Protein AF-A0A7X7AP99-F1 (afdb_monomer_lite)

Foldseek 3Di:
DDQPQLFDFCPDDFDADPNFTKDFQVVLCVSLVWHWDQDPVQFWIWIGHPNDTDIDGHPDGWDADDDPNRTIDGNQSVLVVSQWDWDQDPVVRGIGIHHDDD

Sequence (102 aa):
GALSRELMLVQKPAYIVNGSTYLPIQELEKYLHAKITLMNNNRMLKIQKGEQETRLQLSLNPVYRGSPRSLYLPLRPIAEHLGYKVIFNQQEKLITVRKNGP

Structure (mmCIF, N/CA/C/O backbone):
data_AF-A0A7X7AP99-F1
#
_entry.id   AF-A0A7X7AP99-F1
#
loop_
_atom_site.group_PDB
_atom_site.id
_atom_site.type_symbol
_atom_site.label_atom_id
_atom_site.label_alt_id
_atom_site.label_comp_id
_atom_site.label_asym_id
_atom_site.label_entity_id
_atom_site.label_seq_id
_atom_site.pdbx_PDB_ins_code
_atom_site.Cartn_x
_atom_site.Cartn_y
_atom_site.Cartn_z
_atom_site.occupancy
_atom_site.B_iso_or_equiv
_atom_site.auth_seq_id
_atom_site.auth_comp_id
_atom_site.auth_asym_id
_atom_site.auth_atom_id
_atom_site.pdbx_PDB_model_num
ATOM 1 N N . GLY A 1 1 ? -24.006 14.027 9.122 1.00 31.67 1 GLY A N 1
ATOM 2 C CA . GLY A 1 1 ? -22.743 13.651 9.785 1.00 31.67 1 GLY A CA 1
ATOM 3 C C . GLY A 1 1 ? -21.708 13.402 8.716 1.00 31.67 1 GLY A C 1
ATOM 4 O O . GLY A 1 1 ? -22.019 12.695 7.766 1.00 31.67 1 GLY A O 1
ATOM 5 N N . ALA A 1 2 ? -20.561 14.074 8.791 1.00 35.66 2 ALA A N 1
ATOM 6 C CA . ALA A 1 2 ? -19.574 14.138 7.718 1.00 35.66 2 ALA A CA 1
ATOM 7 C C . ALA A 1 2 ? -19.041 12.742 7.351 1.00 35.66 2 ALA A C 1
ATOM 9 O O . ALA A 1 2 ? -18.238 12.156 8.069 1.00 35.66 2 ALA A O 1
ATOM 10 N N . LEU A 1 3 ? -19.506 12.210 6.218 1.00 36.75 3 LEU A N 1
ATOM 11 C CA . LEU A 1 3 ? -18.866 11.089 5.542 1.00 36.75 3 LEU A CA 1
ATOM 12 C C . LEU A 1 3 ? -17.491 11.584 5.102 1.00 36.75 3 LEU A C 1
ATOM 14 O O . LEU A 1 3 ? -17.411 12.387 4.171 1.00 36.75 3 LEU A O 1
ATOM 18 N N . SER A 1 4 ? -16.432 11.140 5.772 1.00 41.00 4 SER A N 1
ATOM 19 C CA . SER A 1 4 ? -15.046 11.376 5.366 1.00 41.00 4 SER A CA 1
ATOM 20 C C . SER A 1 4 ? -14.812 10.720 4.002 1.00 41.00 4 SER A C 1
ATOM 22 O O . SER A 1 4 ? -14.396 9.569 3.888 1.00 41.00 4 SER A O 1
ATOM 24 N N . ARG A 1 5 ? -15.187 11.438 2.941 1.00 44.50 5 ARG A N 1
ATOM 25 C CA . ARG A 1 5 ? -14.944 11.102 1.541 1.00 44.50 5 ARG A CA 1
ATOM 26 C C . ARG A 1 5 ? -13.476 11.410 1.269 1.00 44.50 5 ARG A C 1
ATOM 28 O O . ARG A 1 5 ? -13.162 12.468 0.736 1.00 44.50 5 ARG A O 1
ATOM 35 N N . GLU A 1 6 ? -12.578 10.516 1.667 1.00 47.69 6 GLU A N 1
ATOM 36 C CA . GLU A 1 6 ? -11.165 10.596 1.280 1.00 47.69 6 GLU A CA 1
ATOM 37 C C . GLU A 1 6 ? -11.034 10.270 -0.219 1.00 47.69 6 GLU A C 1
ATOM 39 O O . GLU A 1 6 ? -10.634 9.185 -0.621 1.00 47.69 6 GLU A O 1
ATOM 44 N N . LEU A 1 7 ? -11.451 11.209 -1.072 1.00 44.91 7 LEU A N 1
ATOM 45 C CA . LEU A 1 7 ? -11.224 11.163 -2.511 1.00 44.91 7 LEU A CA 1
ATOM 46 C C . LEU A 1 7 ? -9.730 11.351 -2.762 1.00 44.91 7 LEU A C 1
ATOM 48 O O . LEU A 1 7 ? -9.167 12.423 -2.552 1.00 44.91 7 LEU A O 1
ATOM 52 N N . MET A 1 8 ? -9.085 10.284 -3.209 1.00 53.56 8 MET A N 1
ATOM 53 C CA . MET A 1 8 ? -7.663 10.286 -3.489 1.00 53.56 8 MET A CA 1
ATOM 54 C C . MET A 1 8 ? -7.415 10.761 -4.926 1.00 53.56 8 MET A C 1
ATOM 56 O O . MET A 1 8 ? -7.366 9.970 -5.858 1.00 53.56 8 MET A O 1
ATOM 60 N N . LEU A 1 9 ? -7.243 12.066 -5.137 1.00 48.09 9 LEU A N 1
ATOM 61 C CA . LEU A 1 9 ? -6.698 12.561 -6.405 1.00 48.09 9 LEU A CA 1
ATOM 62 C C . LEU A 1 9 ? -5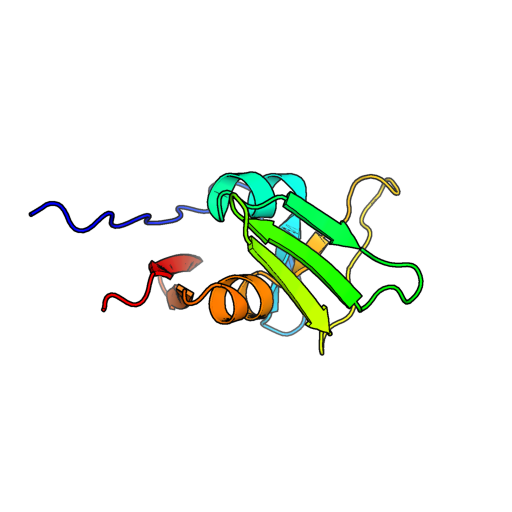.209 12.212 -6.452 1.00 48.09 9 LEU A C 1
ATOM 64 O O . LEU A 1 9 ? -4.377 12.887 -5.842 1.00 48.09 9 LEU A O 1
ATOM 68 N N . VAL A 1 10 ? -4.865 11.130 -7.147 1.00 50.25 10 VAL A N 1
ATOM 69 C CA . VAL A 1 10 ? -3.472 10.729 -7.352 1.00 50.25 10 VAL A CA 1
ATOM 70 C C . VAL A 1 10 ? -2.831 11.696 -8.356 1.00 50.25 10 VAL A C 1
ATOM 72 O O . VAL A 1 10 ? -2.817 11.448 -9.554 1.00 50.25 10 VAL A O 1
ATOM 75 N N . GLN A 1 11 ? -2.341 12.839 -7.865 1.00 39.75 11 GLN A N 1
ATOM 76 C CA . GLN A 1 11 ? -1.691 13.882 -8.678 1.00 39.75 11 GLN A CA 1
ATOM 77 C C . GLN A 1 11 ? -0.230 13.546 -9.046 1.00 39.75 11 GLN A C 1
ATOM 79 O O . GLN A 1 11 ? 0.392 14.245 -9.840 1.00 39.75 11 GLN A O 1
ATOM 84 N N . LYS A 1 12 ? 0.337 12.478 -8.469 1.00 50.47 12 LYS A N 1
ATOM 85 C CA . LYS A 1 12 ? 1.685 11.965 -8.768 1.00 50.47 12 LYS A CA 1
ATOM 86 C C . LYS A 1 12 ? 1.604 10.762 -9.717 1.00 50.47 12 LYS A C 1
ATOM 88 O O . LYS A 1 12 ? 0.575 10.097 -9.723 1.00 50.47 12 LYS A O 1
ATOM 93 N N . PRO A 1 13 ? 2.650 10.440 -10.503 1.00 53.81 13 PRO A N 1
ATOM 94 C CA . PRO A 1 13 ? 2.587 9.355 -11.480 1.00 53.81 13 PRO A CA 1
ATOM 95 C C . PRO A 1 13 ? 2.325 8.008 -10.792 1.00 53.81 13 PRO A C 1
ATOM 97 O O . PRO A 1 13 ? 3.225 7.385 -10.230 1.00 53.81 13 PRO A O 1
ATOM 100 N N . ALA A 1 14 ? 1.072 7.561 -10.833 1.00 62.97 14 ALA A N 1
ATOM 101 C CA . ALA A 1 14 ? 0.702 6.203 -10.485 1.00 62.97 14 ALA A CA 1
ATOM 102 C C . ALA A 1 14 ? 1.265 5.271 -11.557 1.00 62.97 14 ALA A C 1
ATOM 104 O O . ALA A 1 1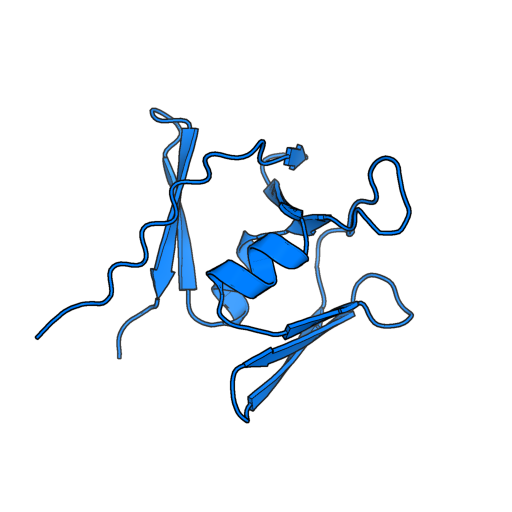4 ? 1.096 5.518 -12.753 1.00 62.97 14 ALA A O 1
ATOM 105 N N . TYR A 1 15 ? 1.939 4.202 -11.146 1.00 69.31 15 TYR A N 1
ATOM 106 C CA . TYR A 1 15 ? 2.490 3.253 -12.101 1.00 69.31 15 TYR A CA 1
ATOM 107 C C . TYR A 1 15 ? 1.466 2.149 -12.359 1.00 69.31 15 TYR A C 1
ATOM 109 O O . TYR A 1 15 ? 1.003 1.502 -11.424 1.00 69.31 15 TYR A O 1
ATOM 117 N N . ILE A 1 16 ? 1.076 1.943 -13.616 1.00 70.00 16 ILE A N 1
ATOM 118 C CA . ILE A 1 16 ? 0.121 0.894 -13.983 1.00 70.00 16 ILE A CA 1
ATOM 119 C C . ILE A 1 16 ? 0.901 -0.284 -14.566 1.00 70.00 16 ILE A C 1
ATOM 121 O O . ILE A 1 16 ? 1.559 -0.145 -15.593 1.00 70.00 16 ILE A O 1
ATOM 125 N N . VAL A 1 17 ? 0.809 -1.447 -13.920 1.00 66.50 17 VAL A N 1
ATOM 126 C CA . VAL A 1 17 ? 1.377 -2.718 -14.402 1.00 66.50 17 VAL A CA 1
ATOM 127 C C . VAL A 1 17 ? 0.242 -3.701 -14.580 1.00 66.50 17 VAL A C 1
ATOM 129 O O . VAL A 1 17 ? -0.452 -3.998 -13.612 1.00 66.50 17 VAL A O 1
ATOM 132 N N . ASN A 1 18 ? 0.047 -4.211 -15.797 1.00 69.69 18 ASN A N 1
ATOM 133 C CA . ASN A 1 18 ? -0.978 -5.218 -16.099 1.00 69.69 18 ASN A CA 1
ATOM 134 C C . ASN A 1 18 ? -2.369 -4.841 -15.542 1.00 69.69 18 ASN A C 1
ATOM 136 O O . ASN A 1 18 ? -3.039 -5.647 -14.903 1.00 69.69 18 ASN A O 1
ATOM 140 N N . GLY A 1 19 ? -2.768 -3.572 -15.697 1.00 72.31 19 GLY A N 1
ATOM 141 C CA . GLY A 1 19 ? -4.050 -3.051 -15.199 1.00 72.31 19 GLY A CA 1
ATOM 142 C C . GLY A 1 19 ? -4.130 -2.819 -13.682 1.00 72.31 19 GLY A C 1
ATOM 143 O O . GLY A 1 19 ? -5.161 -2.364 -13.189 1.00 72.31 19 GLY A O 1
ATOM 144 N N . SER A 1 20 ? -3.058 -3.088 -12.936 1.00 80.75 20 SER A N 1
ATOM 145 C CA . SER A 1 20 ? -2.967 -2.835 -11.498 1.00 80.75 20 SER A CA 1
ATOM 146 C C . SER A 1 20 ? -2.233 -1.532 -11.220 1.00 80.75 20 SER A C 1
ATOM 148 O O . SER A 1 20 ? -1.158 -1.286 -11.766 1.00 80.75 20 SER A O 1
ATOM 150 N N . THR A 1 21 ? -2.799 -0.700 -10.349 1.00 83.88 21 THR A N 1
ATOM 151 C CA . THR A 1 21 ? -2.155 0.537 -9.907 1.00 83.88 21 THR A CA 1
ATOM 152 C C . THR A 1 21 ? -1.182 0.267 -8.770 1.00 83.88 21 THR A C 1
ATOM 154 O O . THR A 1 21 ? -1.553 -0.277 -7.728 1.00 83.88 21 THR A O 1
ATOM 157 N N . TYR A 1 22 ? 0.038 0.742 -8.956 1.00 86.94 22 TYR A N 1
ATOM 158 C CA . TYR A 1 22 ? 1.108 0.756 -7.986 1.00 86.94 22 TYR A CA 1
ATOM 159 C C . TYR A 1 22 ? 1.420 2.179 -7.540 1.00 86.94 22 TYR A C 1
ATOM 161 O O . TYR A 1 22 ? 1.510 3.099 -8.359 1.00 86.94 22 TYR A O 1
ATOM 169 N N . LEU A 1 23 ? 1.635 2.337 -6.237 1.00 86.00 23 LEU A N 1
ATOM 170 C CA . LEU A 1 23 ? 2.043 3.595 -5.622 1.00 86.00 23 LEU A CA 1
ATOM 171 C C . LEU A 1 23 ? 3.293 3.394 -4.763 1.00 86.00 23 LEU A C 1
ATOM 173 O O . LEU A 1 23 ? 3.485 2.292 -4.237 1.00 86.00 23 LEU A O 1
ATOM 177 N N . PRO A 1 24 ? 4.123 4.440 -4.595 1.00 88.19 24 PRO A N 1
ATOM 178 C CA . PRO A 1 24 ? 5.205 4.417 -3.624 1.00 88.19 24 PRO A CA 1
ATOM 179 C C . PRO A 1 24 ? 4.665 4.077 -2.235 1.00 88.19 24 PRO A C 1
ATOM 181 O O . PRO A 1 24 ? 3.607 4.578 -1.842 1.00 88.19 24 PRO A O 1
ATOM 184 N N . ILE A 1 25 ? 5.398 3.257 -1.482 1.00 90.19 25 ILE A N 1
ATOM 185 C CA . ILE A 1 25 ? 4.991 2.844 -0.134 1.00 90.19 25 ILE A CA 1
ATOM 186 C C . ILE A 1 25 ? 4.677 4.046 0.766 1.00 90.19 25 ILE A C 1
ATOM 188 O O . ILE A 1 25 ? 3.657 4.033 1.439 1.00 90.19 25 ILE A O 1
ATOM 192 N N . GLN A 1 26 ? 5.458 5.127 0.681 1.00 88.50 26 GLN A N 1
ATOM 193 C CA . GLN A 1 26 ? 5.258 6.328 1.499 1.00 88.50 26 GLN A CA 1
ATOM 194 C C . GLN A 1 26 ? 3.930 7.032 1.194 1.00 88.50 26 GLN A C 1
ATOM 196 O O . GLN A 1 26 ? 3.287 7.581 2.085 1.00 88.50 26 GLN A O 1
ATOM 201 N N . GLU A 1 27 ? 3.505 7.019 -0.071 1.00 85.75 27 GLU A N 1
ATOM 202 C CA . GLU A 1 27 ? 2.216 7.583 -0.466 1.00 85.75 27 GLU A CA 1
ATOM 203 C C . GLU A 1 27 ? 1.084 6.695 0.062 1.00 85.75 27 GLU A C 1
ATOM 205 O O . GLU A 1 27 ? 0.154 7.197 0.681 1.00 85.75 27 GLU A O 1
ATOM 210 N N . LEU A 1 28 ? 1.183 5.369 -0.089 1.00 88.25 28 LEU A N 1
ATOM 211 C CA . LEU A 1 28 ? 0.194 4.440 0.474 1.00 88.25 28 LEU A CA 1
ATOM 212 C C . LEU A 1 28 ? 0.042 4.601 1.984 1.00 88.25 28 LEU A C 1
ATOM 214 O O . LEU A 1 28 ? -1.083 4.649 2.475 1.00 88.25 28 LEU A O 1
ATOM 218 N N . GLU A 1 29 ? 1.156 4.714 2.704 1.00 91.44 29 GLU A N 1
ATOM 219 C CA . GLU A 1 29 ? 1.148 4.908 4.150 1.00 91.44 29 GLU A CA 1
ATOM 220 C C . GLU A 1 29 ? 0.428 6.202 4.540 1.00 91.44 29 GLU A C 1
ATOM 222 O O . GLU A 1 29 ? -0.443 6.200 5.414 1.00 91.44 29 GLU A O 1
ATOM 227 N N . LYS A 1 30 ? 0.735 7.292 3.827 1.00 86.62 30 LYS A N 1
ATOM 228 C CA . LYS A 1 30 ? 0.096 8.597 4.009 1.00 86.62 30 LYS A CA 1
ATOM 229 C C . LYS A 1 30 ? -1.406 8.545 3.732 1.00 86.62 30 LYS A C 1
ATOM 231 O O . LYS A 1 30 ? -2.182 9.088 4.508 1.00 86.62 30 LYS A O 1
ATOM 236 N N . TYR A 1 31 ? -1.822 7.924 2.631 1.00 81.94 31 TYR A N 1
ATOM 237 C CA . TYR A 1 31 ? -3.224 7.928 2.206 1.00 81.94 31 TYR A CA 1
ATOM 238 C C . TYR A 1 31 ? -4.103 6.959 2.991 1.00 81.94 31 TYR A C 1
ATOM 240 O O . TYR A 1 31 ? -5.277 7.231 3.215 1.00 81.94 31 TYR A O 1
ATOM 248 N N . LEU A 1 32 ? -3.552 5.820 3.403 1.00 86.75 32 LEU A N 1
ATOM 249 C CA . LEU A 1 32 ? -4.291 4.808 4.156 1.00 86.75 32 LEU A CA 1
ATOM 250 C C . LEU A 1 32 ? -4.183 5.020 5.670 1.00 86.75 32 LEU A C 1
ATOM 252 O O . LEU A 1 32 ? -4.815 4.268 6.423 1.00 86.75 32 LEU A O 1
ATOM 256 N N . HIS A 1 33 ? -3.415 6.030 6.099 1.00 89.38 33 HIS A N 1
ATOM 257 C CA . HIS A 1 33 ? -3.073 6.320 7.494 1.00 89.38 33 HIS A CA 1
ATOM 258 C C . HIS A 1 33 ? -2.582 5.062 8.215 1.00 89.38 33 HIS A C 1
ATOM 260 O O . HIS A 1 33 ? -3.073 4.697 9.284 1.00 89.38 33 HIS A O 1
ATOM 266 N N . ALA A 1 34 ? -1.669 4.340 7.566 1.00 92.38 34 ALA A N 1
ATOM 267 C CA . ALA A 1 34 ? -1.155 3.056 8.024 1.00 92.38 34 ALA A CA 1
ATOM 268 C C . ALA A 1 34 ? 0.351 2.979 7.781 1.00 92.38 34 ALA A C 1
ATOM 270 O O . ALA A 1 34 ? 0.840 3.514 6.799 1.00 92.38 34 ALA A O 1
ATOM 271 N N . LYS A 1 35 ? 1.087 2.280 8.639 1.00 95.69 35 LYS A N 1
ATOM 272 C CA . LYS A 1 35 ? 2.488 1.926 8.408 1.00 95.69 35 LYS A CA 1
ATOM 273 C C . LYS A 1 35 ? 2.553 0.573 7.713 1.00 95.69 35 LYS A C 1
ATOM 275 O O . LYS A 1 35 ? 1.898 -0.372 8.152 1.00 95.69 35 LYS A O 1
ATOM 280 N N . ILE A 1 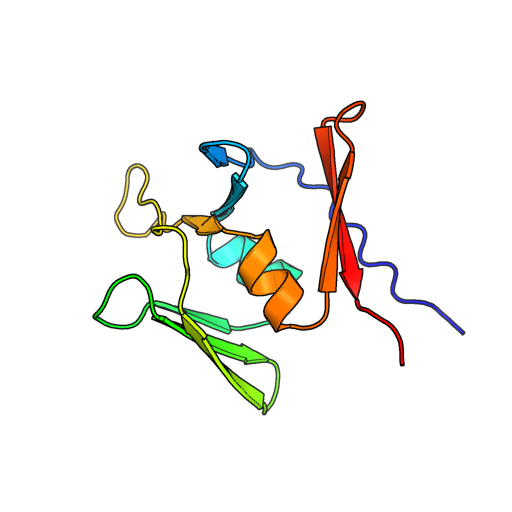36 ? 3.336 0.464 6.647 1.00 94.62 36 ILE A N 1
ATOM 281 C CA . ILE A 1 36 ? 3.439 -0.736 5.818 1.00 94.62 36 ILE A CA 1
ATOM 282 C C . ILE A 1 36 ? 4.893 -1.199 5.826 1.00 94.62 36 ILE A C 1
ATOM 284 O O . ILE A 1 36 ? 5.822 -0.437 5.590 1.00 94.62 36 ILE A O 1
ATOM 288 N N . THR A 1 37 ? 5.124 -2.475 6.107 1.00 94.31 37 THR A N 1
ATOM 289 C CA . THR A 1 37 ? 6.464 -3.067 6.108 1.00 94.31 37 THR A CA 1
ATOM 290 C C . THR A 1 37 ? 6.461 -4.328 5.263 1.00 94.31 37 THR A C 1
ATOM 292 O O . THR A 1 37 ? 5.699 -5.255 5.530 1.00 94.31 37 THR A O 1
ATOM 295 N N . LEU A 1 38 ? 7.320 -4.368 4.243 1.00 91.31 38 LEU A N 1
ATOM 296 C CA . LEU A 1 38 ? 7.553 -5.573 3.456 1.00 91.31 38 LEU A CA 1
ATOM 297 C C . LEU A 1 38 ? 8.428 -6.540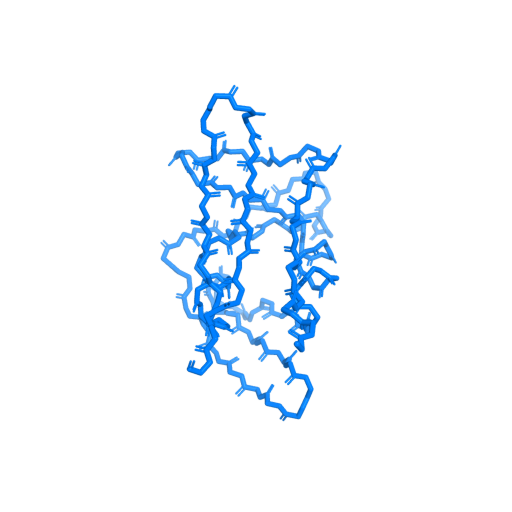 4.260 1.00 91.31 38 LEU A C 1
ATOM 299 O O . LEU A 1 38 ? 9.521 -6.181 4.689 1.00 91.31 38 LEU A O 1
ATOM 303 N N . MET A 1 39 ? 7.933 -7.753 4.481 1.00 90.56 39 MET A N 1
ATOM 304 C CA . MET A 1 39 ? 8.647 -8.804 5.204 1.00 90.56 39 MET A CA 1
ATOM 305 C C . MET A 1 39 ? 9.534 -9.620 4.249 1.00 90.56 39 MET A C 1
ATOM 307 O O . MET A 1 39 ? 9.345 -9.590 3.033 1.00 90.56 39 MET A O 1
ATOM 311 N N . ASN A 1 40 ? 10.471 -10.395 4.810 1.00 74.81 40 ASN A N 1
ATOM 312 C CA . ASN A 1 40 ? 11.582 -11.086 4.125 1.00 74.81 40 ASN A CA 1
ATOM 313 C C . ASN A 1 40 ? 11.223 -12.009 2.935 1.00 74.81 40 ASN A C 1
ATOM 315 O O . ASN A 1 40 ? 12.123 -12.508 2.271 1.00 74.81 40 ASN A O 1
ATOM 319 N N . ASN A 1 41 ? 9.943 -12.246 2.634 1.00 73.75 41 ASN A N 1
ATOM 320 C CA . ASN A 1 41 ? 9.492 -13.038 1.484 1.00 73.75 41 ASN A CA 1
ATOM 321 C C . ASN A 1 41 ? 9.005 -12.191 0.288 1.00 73.75 41 ASN A C 1
ATOM 323 O O . ASN A 1 41 ? 8.393 -12.733 -0.631 1.00 73.75 41 ASN A O 1
ATOM 327 N N . ASN A 1 42 ? 9.224 -10.871 0.308 1.00 74.50 42 ASN A N 1
ATOM 328 C CA . ASN A 1 42 ? 8.842 -9.913 -0.739 1.00 74.50 42 ASN A CA 1
ATOM 329 C C . ASN A 1 42 ? 7.360 -9.945 -1.160 1.00 74.50 42 ASN A C 1
ATOM 331 O O . ASN A 1 42 ? 7.002 -9.349 -2.170 1.00 74.50 42 ASN A O 1
ATOM 335 N N . ARG A 1 43 ? 6.476 -10.605 -0.406 1.00 87.25 43 ARG A N 1
ATOM 336 C CA . ARG A 1 43 ? 5.033 -10.661 -0.700 1.00 87.25 43 ARG A CA 1
ATOM 337 C C . ARG A 1 43 ? 4.156 -10.556 0.535 1.00 87.25 43 ARG A C 1
ATOM 339 O O . ARG A 1 43 ? 2.960 -10.357 0.389 1.00 87.25 43 ARG A O 1
ATOM 346 N N . MET A 1 44 ? 4.709 -10.678 1.734 1.00 93.12 44 MET A N 1
ATOM 347 C CA . MET A 1 44 ? 3.978 -10.461 2.973 1.00 93.12 44 MET A CA 1
ATOM 348 C C . MET A 1 44 ? 4.206 -9.034 3.449 1.00 93.12 44 MET A C 1
ATOM 350 O O . MET A 1 44 ? 5.341 -8.613 3.673 1.00 93.12 44 MET A O 1
ATOM 354 N N . LEU A 1 45 ? 3.114 -8.303 3.614 1.00 95.00 45 LEU A N 1
ATOM 355 C CA . LEU A 1 45 ? 3.099 -6.992 4.231 1.00 95.00 45 LEU A CA 1
ATOM 356 C C . LEU A 1 45 ? 2.635 -7.130 5.672 1.00 95.00 45 LEU A C 1
ATOM 358 O O . LEU A 1 45 ? 1.600 -7.736 5.939 1.00 95.00 45 LEU A O 1
ATOM 362 N N . LYS A 1 46 ? 3.370 -6.513 6.588 1.00 95.69 46 LYS A N 1
ATOM 363 C CA . LYS A 1 46 ? 2.857 -6.133 7.899 1.00 95.69 46 LYS A CA 1
ATOM 364 C C . LYS A 1 46 ? 2.262 -4.735 7.768 1.00 95.69 46 LYS A C 1
ATOM 366 O O . LYS A 1 46 ? 2.950 -3.825 7.308 1.00 95.69 46 LYS A O 1
ATOM 371 N N . ILE A 1 47 ? 0.997 -4.578 8.139 1.00 96.00 47 ILE A N 1
ATOM 372 C CA . ILE A 1 47 ? 0.270 -3.310 8.062 1.00 96.00 47 ILE A CA 1
ATOM 373 C C . ILE A 1 47 ? -0.189 -2.951 9.471 1.00 96.00 47 ILE A C 1
ATOM 375 O O . ILE A 1 47 ? -0.915 -3.718 10.100 1.00 96.00 47 ILE A O 1
ATOM 379 N N . GLN A 1 48 ? 0.237 -1.792 9.960 1.00 96.56 48 GLN A N 1
ATOM 380 C CA . GLN A 1 48 ? -0.154 -1.256 11.257 1.00 96.56 48 GLN A CA 1
ATOM 381 C C . GLN A 1 48 ? -1.008 -0.006 11.052 1.00 96.56 48 GLN A C 1
ATOM 383 O O . GLN A 1 48 ? -0.559 0.957 10.434 1.00 96.56 48 GLN A O 1
ATOM 388 N N . LYS A 1 49 ? -2.229 -0.005 11.580 1.00 90.75 49 LYS A N 1
ATOM 389 C CA . LYS A 1 49 ? -3.160 1.122 11.501 1.00 90.75 49 LYS A CA 1
ATOM 390 C C . LYS A 1 49 ? -3.721 1.415 12.887 1.00 90.75 49 LYS A C 1
ATOM 392 O O . LYS A 1 49 ? -4.539 0.659 13.406 1.00 90.75 49 LYS A O 1
ATOM 397 N N . GLY A 1 50 ? -3.258 2.508 13.491 1.00 90.44 50 GLY A N 1
ATOM 398 C CA . GLY A 1 50 ? -3.468 2.748 14.919 1.00 90.44 50 GLY A CA 1
ATOM 399 C C . GLY A 1 50 ? -2.835 1.628 15.751 1.00 90.44 50 GLY A C 1
ATOM 400 O O . GLY A 1 50 ? -1.672 1.280 15.544 1.00 90.44 50 GLY A O 1
ATOM 401 N N . GLU A 1 51 ? -3.616 1.041 16.654 1.00 91.12 51 GLU A N 1
ATOM 402 C CA . GLU A 1 51 ? -3.197 -0.086 17.502 1.00 91.12 51 GLU A CA 1
ATOM 403 C C . GLU A 1 51 ? -3.339 -1.450 16.812 1.00 91.12 51 GLU A C 1
ATOM 405 O O . GLU A 1 51 ? -2.811 -2.451 17.291 1.00 91.12 51 GLU A O 1
ATOM 410 N N . GLN A 1 52 ? -4.043 -1.507 15.678 1.00 90.56 52 GLN A N 1
ATOM 411 C CA . GLN A 1 52 ? -4.277 -2.757 14.970 1.00 90.56 52 GLN A CA 1
ATOM 412 C C . GLN A 1 52 ? -3.099 -3.100 14.065 1.00 90.56 52 GLN A C 1
ATOM 414 O O . GLN A 1 52 ? -2.638 -2.280 13.266 1.00 90.56 52 GLN A O 1
ATOM 419 N N . GLU A 1 53 ? -2.666 -4.352 14.145 1.00 95.88 53 GLU A N 1
ATOM 420 C CA . GLU A 1 53 ? -1.696 -4.944 13.238 1.00 95.88 53 GLU A CA 1
ATOM 421 C C . GLU A 1 53 ? -2.339 -6.093 12.470 1.00 95.88 53 GLU A C 1
ATOM 423 O O . GLU A 1 53 ? -3.021 -6.948 13.032 1.00 95.88 53 GLU A O 1
ATOM 428 N N . THR A 1 54 ? -2.089 -6.130 11.168 1.00 94.94 54 THR A N 1
ATOM 429 C CA . THR A 1 54 ? -2.546 -7.200 10.294 1.00 94.94 54 THR A CA 1
ATOM 430 C C . THR A 1 54 ? -1.456 -7.582 9.303 1.00 94.94 54 THR A C 1
ATOM 432 O O . THR A 1 54 ? -0.491 -6.843 9.079 1.00 94.94 54 THR A O 1
ATOM 435 N N . ARG A 1 55 ? -1.594 -8.768 8.714 1.00 94.88 55 ARG A N 1
ATOM 436 C CA . ARG A 1 55 ? -0.692 -9.276 7.684 1.00 94.88 55 ARG A CA 1
ATOM 437 C C . ARG A 1 55 ? -1.470 -9.499 6.400 1.00 94.88 55 ARG A C 1
ATOM 439 O O . ARG A 1 55 ? -2.558 -10.065 6.430 1.00 94.88 55 ARG A O 1
ATOM 446 N N . LEU A 1 56 ? -0.891 -9.066 5.289 1.00 94.12 56 LEU A N 1
ATOM 447 C CA . LEU A 1 56 ? -1.461 -9.223 3.959 1.00 94.12 56 LEU A CA 1
ATOM 448 C C . LEU A 1 56 ? -0.444 -9.905 3.054 1.00 94.12 56 LEU A C 1
ATOM 450 O O . LEU A 1 56 ? 0.638 -9.368 2.813 1.00 94.12 56 LEU A O 1
ATOM 454 N N . GLN A 1 57 ? -0.814 -11.061 2.512 1.00 93.88 57 GLN A N 1
ATOM 455 C CA . GLN A 1 57 ? -0.054 -11.689 1.444 1.00 93.88 57 GLN A CA 1
ATOM 456 C C . GLN A 1 57 ? -0.519 -11.150 0.092 1.00 93.88 57 GLN A C 1
ATOM 458 O O . GLN A 1 57 ? -1.676 -11.293 -0.293 1.00 93.88 57 GLN A O 1
ATOM 463 N N . LEU A 1 58 ? 0.397 -10.525 -0.638 1.00 90.56 58 LEU A N 1
ATOM 464 C CA . LEU A 1 58 ? 0.150 -9.997 -1.966 1.00 90.56 58 LEU A CA 1
ATOM 465 C C . LEU A 1 58 ? 0.111 -11.127 -2.997 1.00 90.56 58 LEU A C 1
ATOM 467 O O . LEU A 1 58 ? 1.020 -11.956 -3.079 1.00 90.56 58 LEU A O 1
ATOM 471 N N . SER A 1 59 ? -0.914 -11.094 -3.844 1.00 85.88 59 SER A N 1
ATOM 472 C CA . SER A 1 59 ? -0.986 -11.881 -5.079 1.00 85.88 59 SER A CA 1
ATOM 473 C C . SER A 1 59 ? -0.080 -11.320 -6.183 1.00 85.88 59 SER A C 1
ATOM 475 O O . SER A 1 59 ? 0.328 -12.048 -7.084 1.00 85.88 59 SER A O 1
ATOM 477 N N . LEU A 1 60 ? 0.261 -10.030 -6.101 1.00 85.81 60 LEU A N 1
ATOM 478 C CA . LEU A 1 60 ? 1.108 -9.323 -7.055 1.00 85.81 60 LEU A CA 1
ATOM 479 C C . LEU A 1 60 ? 2.489 -9.035 -6.461 1.00 85.81 60 LEU A C 1
ATOM 481 O O . LEU A 1 60 ? 2.618 -8.702 -5.284 1.00 85.81 60 LEU A O 1
ATOM 485 N N . ASN A 1 61 ? 3.528 -9.103 -7.294 1.00 88.50 61 ASN A N 1
ATOM 486 C CA . ASN A 1 61 ? 4.880 -8.753 -6.864 1.00 88.50 61 ASN A CA 1
ATOM 487 C C . ASN A 1 61 ? 4.991 -7.241 -6.603 1.00 88.50 61 ASN A C 1
ATOM 489 O O . ASN A 1 61 ? 4.542 -6.453 -7.447 1.00 88.50 61 ASN A O 1
ATOM 493 N N . PRO A 1 62 ? 5.624 -6.823 -5.493 1.00 88.62 62 PRO A N 1
ATOM 494 C CA . PRO A 1 62 ? 6.148 -5.474 -5.348 1.00 88.62 62 PRO A CA 1
ATOM 495 C C . PRO A 1 62 ? 7.115 -5.121 -6.474 1.00 88.62 62 PRO A C 1
ATOM 497 O O . PRO A 1 62 ? 7.809 -5.986 -7.011 1.00 88.62 62 PRO A O 1
ATOM 500 N N . VAL A 1 63 ? 7.181 -3.837 -6.808 1.00 87.75 63 VAL A N 1
ATOM 501 C CA . VAL A 1 63 ? 8.051 -3.333 -7.871 1.00 87.75 63 VAL A CA 1
ATOM 502 C C . VAL A 1 63 ? 9.057 -2.363 -7.270 1.00 87.75 63 VAL A C 1
ATOM 504 O O . VAL A 1 63 ? 8.682 -1.412 -6.590 1.00 87.75 63 VAL A O 1
ATOM 507 N N . TYR A 1 64 ? 10.337 -2.577 -7.553 1.00 85.38 64 TYR A N 1
ATOM 508 C CA . TYR A 1 64 ? 11.396 -1.622 -7.239 1.00 85.38 64 TYR A CA 1
ATOM 509 C C . TYR A 1 64 ? 11.717 -0.806 -8.491 1.00 85.38 64 TYR A C 1
ATOM 511 O O . TYR A 1 64 ? 11.870 -1.361 -9.580 1.00 85.38 64 TYR A O 1
ATOM 519 N N . ARG A 1 65 ? 11.796 0.520 -8.361 1.00 74.38 65 ARG A N 1
ATOM 520 C CA . ARG A 1 65 ? 12.080 1.425 -9.487 1.00 74.38 65 ARG A CA 1
ATOM 521 C C . ARG A 1 65 ? 13.220 2.375 -9.157 1.00 74.38 65 ARG A C 1
ATOM 523 O O . ARG A 1 65 ? 13.063 3.260 -8.329 1.00 74.38 65 ARG A O 1
ATOM 530 N N . GLY A 1 66 ? 14.341 2.254 -9.860 1.00 73.25 66 GLY A N 1
ATOM 531 C CA . GLY A 1 66 ? 15.503 3.110 -9.629 1.00 73.25 66 GLY A CA 1
ATOM 532 C C . GLY A 1 66 ? 16.237 2.701 -8.355 1.00 73.25 66 GLY A C 1
ATOM 533 O O . GLY A 1 66 ? 17.034 1.770 -8.386 1.00 73.25 66 GLY A O 1
ATOM 534 N N . SER A 1 67 ? 15.968 3.374 -7.234 1.00 64.19 67 SER A N 1
ATOM 535 C CA . SER A 1 67 ? 16.631 3.084 -5.955 1.00 64.19 67 SER A CA 1
ATOM 536 C C . SER A 1 67 ? 15.897 1.997 -5.150 1.00 64.19 67 SER A C 1
ATOM 538 O O . SER A 1 67 ? 14.673 1.892 -5.233 1.00 64.19 67 SER A O 1
ATOM 540 N N . PRO A 1 68 ? 16.585 1.233 -4.281 1.00 60.00 68 PRO A N 1
ATOM 541 C CA . PRO A 1 68 ? 15.941 0.254 -3.394 1.00 60.00 68 PRO A CA 1
ATOM 542 C C . PRO A 1 68 ? 14.946 0.879 -2.395 1.00 60.00 68 PRO A C 1
ATOM 544 O O . PRO A 1 68 ? 14.109 0.174 -1.840 1.00 60.00 68 PRO A O 1
ATOM 547 N N . ARG A 1 69 ? 14.985 2.207 -2.194 1.00 61.91 69 ARG A N 1
ATOM 548 C CA . ARG A 1 69 ? 13.995 2.957 -1.394 1.00 61.91 69 ARG A CA 1
ATOM 549 C C . ARG A 1 69 ? 12.697 3.259 -2.147 1.00 61.91 69 ARG A C 1
ATOM 551 O O . ARG A 1 69 ? 11.720 3.696 -1.542 1.00 61.91 69 ARG A O 1
ATOM 558 N N . SER A 1 70 ? 12.685 3.025 -3.452 1.00 79.12 70 SER A N 1
ATOM 559 C CA . SER A 1 70 ? 11.546 3.265 -4.330 1.00 79.12 70 SER A CA 1
ATOM 560 C C . SER A 1 70 ? 10.754 1.970 -4.491 1.00 79.12 70 SER A C 1
ATOM 562 O O . SER A 1 70 ? 10.706 1.374 -5.569 1.00 79.12 70 SER A O 1
ATOM 564 N N . LEU A 1 71 ? 10.196 1.509 -3.370 1.00 88.69 71 LEU A N 1
ATOM 565 C CA . LEU A 1 71 ? 9.302 0.361 -3.302 1.00 88.69 71 LEU A CA 1
ATOM 566 C C . LEU A 1 71 ? 7.888 0.802 -3.674 1.00 88.69 71 LEU A C 1
ATOM 568 O O . LEU A 1 71 ? 7.295 1.653 -3.010 1.00 88.69 71 LEU A O 1
ATOM 572 N N . TYR A 1 72 ? 7.353 0.189 -4.720 1.00 89.69 72 TYR A N 1
ATOM 573 C CA . TYR A 1 72 ? 5.995 0.387 -5.185 1.00 89.69 72 TYR A CA 1
ATOM 574 C C . TYR A 1 72 ? 5.159 -0.843 -4.862 1.00 89.69 72 TYR A C 1
ATOM 576 O O . TYR A 1 72 ? 5.541 -1.974 -5.181 1.00 89.69 72 TYR A O 1
ATOM 584 N N . LEU A 1 73 ? 3.994 -0.615 -4.266 1.00 91.12 73 LEU A N 1
ATOM 585 C CA . LEU A 1 73 ? 3.075 -1.671 -3.858 1.00 91.12 73 LEU A CA 1
ATOM 586 C C . LEU A 1 73 ? 1.712 -1.509 -4.541 1.00 91.12 73 LEU A C 1
ATOM 588 O O . LEU A 1 73 ? 1.315 -0.384 -4.864 1.00 91.12 73 LEU A O 1
ATOM 592 N N . PRO A 1 74 ? 0.989 -2.618 -4.775 1.00 91.00 74 PRO A N 1
ATOM 593 C CA . PRO A 1 74 ? -0.319 -2.575 -5.409 1.00 91.00 74 PRO A CA 1
ATOM 594 C C . PRO A 1 74 ? -1.346 -1.932 -4.466 1.00 91.00 74 PRO A C 1
ATOM 596 O O . PRO A 1 74 ? -1.612 -2.441 -3.379 1.00 91.00 74 PRO A O 1
ATOM 599 N N . LEU A 1 75 ? -1.952 -0.823 -4.894 1.00 88.25 75 LEU A N 1
ATOM 600 C CA . LEU A 1 75 ? -2.890 -0.045 -4.076 1.00 88.25 75 LEU A CA 1
ATOM 601 C C . LEU A 1 75 ? -4.137 -0.855 -3.702 1.00 88.25 75 LEU A C 1
ATOM 603 O O . LEU A 1 75 ? -4.526 -0.883 -2.538 1.00 88.25 75 LEU A O 1
ATOM 607 N N . ARG A 1 76 ? -4.764 -1.504 -4.692 1.00 88.25 76 ARG A N 1
ATOM 608 C CA . ARG A 1 76 ? -6.057 -2.184 -4.523 1.00 88.25 76 ARG A CA 1
ATOM 609 C C . ARG A 1 76 ? -6.067 -3.224 -3.393 1.00 88.25 76 ARG A C 1
ATOM 611 O O . ARG A 1 76 ? -6.871 -3.039 -2.487 1.00 88.25 76 ARG A O 1
ATOM 618 N N . PRO A 1 77 ? -5.196 -4.251 -3.380 1.00 90.50 77 PRO A N 1
ATOM 619 C CA . PRO A 1 77 ? -5.248 -5.278 -2.339 1.00 90.50 77 PRO A CA 1
ATOM 620 C C . PRO A 1 77 ? -4.987 -4.712 -0.938 1.00 90.50 77 PRO A C 1
ATOM 622 O O . PRO A 1 77 ? -5.590 -5.172 0.021 1.00 90.50 77 PRO A O 1
ATOM 625 N N . ILE A 1 78 ? -4.135 -3.689 -0.805 1.00 91.44 78 ILE A N 1
ATOM 626 C CA . ILE A 1 78 ? -3.842 -3.060 0.492 1.00 91.44 78 ILE A CA 1
ATOM 627 C C . ILE A 1 78 ? -5.048 -2.250 0.980 1.00 91.44 78 ILE A C 1
ATOM 629 O O . ILE A 1 78 ? -5.436 -2.349 2.142 1.00 91.44 78 ILE A O 1
ATOM 633 N N . ALA A 1 79 ? -5.654 -1.463 0.092 1.00 88.50 79 ALA A N 1
ATOM 634 C CA . ALA A 1 79 ? -6.838 -0.676 0.403 1.00 88.50 79 ALA A CA 1
ATOM 635 C C . ALA A 1 79 ? -8.031 -1.581 0.765 1.00 88.50 79 ALA A C 1
ATOM 637 O O . ALA A 1 79 ? -8.658 -1.370 1.801 1.00 88.50 79 ALA A O 1
ATOM 638 N N . GLU A 1 80 ? -8.298 -2.620 -0.028 1.00 89.62 80 GLU A N 1
ATOM 639 C CA . GLU A 1 80 ? -9.379 -3.588 0.217 1.00 89.62 80 GLU A CA 1
ATOM 640 C C . GLU A 1 80 ? -9.187 -4.358 1.523 1.00 89.62 80 GLU A C 1
ATOM 642 O O . GLU A 1 80 ? -10.140 -4.494 2.289 1.00 89.62 80 GLU A O 1
ATOM 647 N N . HIS A 1 81 ? -7.951 -4.754 1.845 1.00 90.12 81 HIS A N 1
ATOM 648 C CA . HIS A 1 81 ? -7.616 -5.382 3.127 1.00 90.12 81 HIS A CA 1
ATOM 649 C C . HIS A 1 81 ? -7.923 -4.488 4.336 1.00 90.12 81 HIS A C 1
ATOM 651 O O . HIS A 1 81 ? -8.299 -4.972 5.398 1.00 90.12 81 HIS A O 1
ATOM 657 N N . LEU A 1 82 ? -7.801 -3.169 4.173 1.00 87.88 82 LEU A N 1
ATOM 658 C CA . LEU A 1 82 ? -8.141 -2.179 5.199 1.00 87.88 82 LEU A CA 1
ATOM 659 C C . LEU A 1 82 ? -9.618 -1.742 5.157 1.00 87.88 82 LEU A C 1
ATOM 661 O O . LEU A 1 82 ? -9.987 -0.767 5.818 1.00 87.88 82 LEU A O 1
ATOM 665 N N . GLY A 1 83 ? -10.461 -2.430 4.381 1.00 85.75 83 GLY A N 1
ATOM 666 C CA . GLY A 1 83 ? -11.893 -2.153 4.272 1.00 85.75 83 GLY A CA 1
ATOM 667 C C . GLY A 1 83 ? -12.243 -0.987 3.346 1.00 85.75 83 GLY A C 1
ATOM 668 O O . GLY A 1 83 ? -13.336 -0.429 3.449 1.00 85.75 83 GLY A O 1
ATOM 669 N N . TYR A 1 84 ? -11.340 -0.585 2.451 1.00 83.12 84 TYR A N 1
ATOM 670 C CA . TYR A 1 84 ? -11.618 0.420 1.429 1.00 83.12 84 TYR A CA 1
ATOM 671 C C . TYR A 1 84 ? -11.984 -0.224 0.090 1.00 83.12 84 TYR A C 1
ATOM 673 O O . TYR A 1 84 ? -11.373 -1.185 -0.351 1.00 83.12 84 TYR A O 1
ATOM 681 N N . LYS A 1 85 ? -12.928 0.367 -0.631 1.00 77.00 85 LYS A N 1
ATOM 682 C CA . LYS A 1 85 ? -13.235 0.061 -2.024 1.00 77.00 85 LYS A CA 1
ATOM 683 C C . LYS A 1 85 ? -12.429 0.965 -2.951 1.00 77.00 85 LYS A C 1
ATOM 685 O O . LYS A 1 85 ? -12.497 2.188 -2.829 1.00 77.00 85 LYS A O 1
ATOM 690 N N . VAL A 1 86 ? -11.718 0.375 -3.910 1.00 72.75 86 VAL A N 1
ATOM 691 C CA . VAL A 1 86 ? -10.983 1.115 -4.946 1.00 72.75 86 VAL A CA 1
ATOM 692 C C . VAL A 1 86 ? -11.768 1.095 -6.253 1.00 72.75 86 VAL A C 1
ATOM 694 O O . VAL A 1 86 ? -11.940 0.051 -6.874 1.00 72.75 86 VAL A O 1
ATOM 697 N N . ILE A 1 87 ? -12.230 2.262 -6.690 1.00 70.12 87 ILE A N 1
ATOM 698 C CA . ILE A 1 87 ? -12.954 2.470 -7.945 1.00 70.12 87 ILE A CA 1
ATOM 699 C C . ILE A 1 87 ? -12.007 3.165 -8.920 1.00 70.12 87 ILE A C 1
ATOM 701 O O . ILE A 1 87 ? -11.472 4.228 -8.615 1.00 70.12 87 ILE A O 1
ATOM 705 N N . PHE A 1 88 ? -11.796 2.572 -10.092 1.00 63.94 88 PHE A N 1
ATOM 706 C CA . PHE A 1 88 ? -11.023 3.203 -11.159 1.00 63.94 88 PHE A CA 1
ATOM 707 C C . PHE A 1 88 ? -11.971 3.893 -12.136 1.00 63.94 88 PHE A C 1
ATOM 709 O O . PHE A 1 88 ? -12.795 3.224 -12.758 1.00 63.94 88 PHE A O 1
ATOM 716 N N . ASN A 1 89 ? -11.850 5.212 -12.280 1.00 60.53 89 ASN A N 1
ATOM 717 C CA . ASN A 1 89 ? -12.501 5.942 -13.356 1.00 60.53 89 ASN A CA 1
ATOM 718 C C . ASN A 1 89 ? -11.563 5.967 -14.569 1.00 60.53 89 ASN A C 1
ATOM 720 O O . ASN A 1 89 ? -10.594 6.725 -14.605 1.00 60.53 89 ASN A O 1
ATOM 724 N N . GLN A 1 90 ? -11.861 5.130 -15.565 1.00 54.94 90 GLN A N 1
ATOM 725 C CA . GLN A 1 90 ? -11.089 5.051 -16.807 1.00 54.94 90 GLN A CA 1
ATOM 726 C C . GLN A 1 90 ? -11.183 6.326 -17.655 1.00 54.94 90 GLN A C 1
ATOM 728 O O . GLN A 1 90 ? -10.206 6.668 -18.317 1.00 54.94 90 GLN A O 1
ATOM 733 N N . GLN A 1 91 ? -12.317 7.037 -17.623 1.00 47.66 91 GLN A N 1
ATOM 734 C CA . GLN A 1 91 ? -12.527 8.253 -18.419 1.00 47.66 91 GLN A CA 1
ATOM 735 C C . GLN A 1 91 ? -11.668 9.412 -17.910 1.00 47.66 91 GLN A C 1
ATOM 737 O O . GLN A 1 91 ? -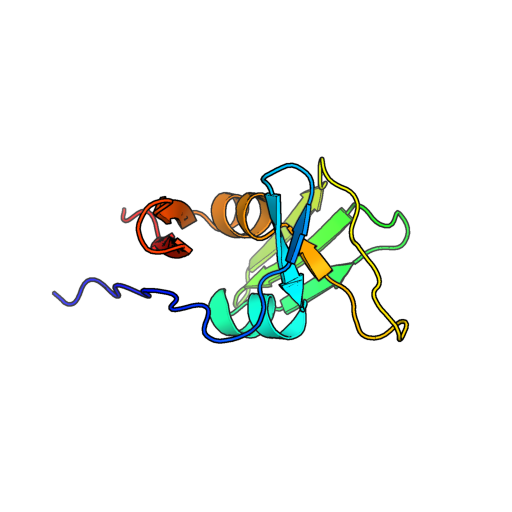11.072 10.136 -18.700 1.00 47.66 91 GLN A O 1
ATOM 742 N N . GLU A 1 92 ? -11.544 9.545 -16.590 1.00 49.84 92 GLU A N 1
ATOM 743 C CA . GLU A 1 92 ? -10.773 10.625 -15.960 1.00 49.84 92 GLU A CA 1
ATOM 744 C C . GLU A 1 92 ? -9.337 10.202 -15.601 1.00 49.84 92 GLU A C 1
ATOM 746 O O . GLU A 1 92 ? -8.537 11.022 -15.157 1.00 49.84 92 GLU A O 1
ATOM 751 N N . LYS A 1 93 ? -8.996 8.915 -15.780 1.00 54.56 93 LYS A N 1
ATOM 752 C CA . LYS A 1 93 ? -7.764 8.280 -15.270 1.00 54.56 93 LYS A CA 1
ATOM 753 C C . LYS A 1 93 ? -7.568 8.487 -13.759 1.00 54.56 93 LYS A C 1
ATOM 755 O O . LYS A 1 93 ? -6.439 8.581 -13.278 1.00 54.56 93 LYS A O 1
ATOM 760 N N . LEU A 1 94 ? -8.666 8.531 -13.003 1.00 57.12 94 LEU A N 1
ATOM 761 C CA . LEU A 1 94 ? -8.667 8.781 -11.562 1.00 57.12 94 LEU A CA 1
ATOM 762 C C . LEU A 1 94 ? -8.930 7.508 -10.764 1.00 57.12 94 LEU A C 1
ATOM 764 O O . LEU A 1 94 ? -9.716 6.646 -11.156 1.00 57.12 94 LEU A O 1
ATOM 768 N N . ILE A 1 95 ? -8.299 7.408 -9.596 1.00 61.44 95 ILE A N 1
ATOM 769 C CA . ILE A 1 95 ? -8.551 6.333 -8.638 1.00 61.44 95 ILE A CA 1
ATOM 770 C C . ILE A 1 95 ? -9.291 6.918 -7.449 1.00 61.44 95 ILE A C 1
ATOM 772 O O . ILE A 1 95 ? -8.772 7.768 -6.746 1.00 61.44 95 ILE A O 1
ATOM 776 N N . THR A 1 96 ? -10.494 6.429 -7.188 1.00 63.47 96 THR A N 1
ATOM 777 C CA . THR A 1 96 ? -11.262 6.790 -6.000 1.00 63.47 96 THR A CA 1
ATOM 778 C C . THR A 1 96 ? -11.164 5.667 -4.978 1.00 63.47 96 THR A C 1
ATOM 780 O O . THR A 1 96 ? -11.580 4.545 -5.249 1.00 63.47 96 THR A O 1
ATOM 783 N N . VAL A 1 97 ? -10.641 5.963 -3.790 1.00 56.78 97 VAL A N 1
ATOM 784 C CA . VAL A 1 97 ? -10.596 5.029 -2.658 1.00 56.78 97 VAL A CA 1
ATOM 785 C C . VAL A 1 97 ? -11.678 5.445 -1.661 1.00 56.78 97 VAL A C 1
ATOM 787 O O . VAL A 1 97 ? -11.768 6.610 -1.300 1.00 56.78 97 VAL A O 1
ATOM 790 N N . ARG A 1 98 ? -12.560 4.532 -1.245 1.00 65.19 98 ARG A N 1
ATOM 791 C CA . ARG A 1 98 ? -13.664 4.836 -0.315 1.00 65.19 98 ARG A CA 1
ATOM 792 C C . ARG A 1 98 ? -13.694 3.825 0.807 1.00 65.19 98 ARG A C 1
ATOM 794 O O . ARG A 1 98 ? -13.798 2.641 0.530 1.00 65.19 98 ARG A O 1
ATOM 801 N N . LYS A 1 99 ? -13.658 4.264 2.062 1.00 60.81 99 LYS A N 1
ATOM 802 C CA . LYS A 1 99 ? -13.868 3.356 3.194 1.00 60.81 99 LYS A CA 1
ATOM 803 C C . LYS A 1 99 ? -15.292 2.797 3.121 1.00 60.81 99 LYS A C 1
ATOM 805 O O . LYS A 1 99 ? -16.230 3.575 2.930 1.00 60.81 99 LYS A O 1
ATOM 810 N N . ASN A 1 100 ? -15.458 1.484 3.251 1.00 54.56 100 ASN A N 1
ATOM 811 C CA . ASN A 1 100 ? -16.783 0.917 3.475 1.00 54.56 100 ASN A CA 1
ATOM 812 C C . ASN A 1 100 ? -17.278 1.440 4.833 1.00 54.56 100 ASN A C 1
ATOM 814 O O . ASN A 1 100 ? -16.552 1.383 5.828 1.00 54.56 100 ASN A O 1
ATOM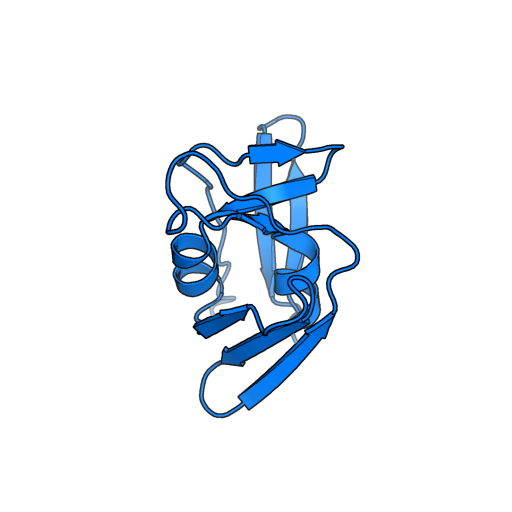 818 N N . GLY A 1 101 ? -18.461 2.058 4.842 1.00 45.59 101 GLY A N 1
ATOM 819 C CA . GLY A 1 101 ? -19.110 2.462 6.089 1.00 45.59 101 GLY A CA 1
ATOM 820 C C . GLY A 1 101 ? -19.537 1.234 6.901 1.00 45.59 101 GLY A C 1
ATOM 821 O O . GLY A 1 101 ? -19.529 0.133 6.342 1.00 45.59 101 GLY A O 1
ATOM 822 N N . PRO A 1 102 ? -19.876 1.406 8.193 1.00 43.78 102 PRO A N 1
ATOM 823 C CA . PRO A 1 102 ? -20.664 0.402 8.900 1.00 43.78 102 PRO A CA 1
ATOM 824 C C . PRO A 1 102 ? -21.984 0.126 8.167 1.00 43.78 102 PRO A C 1
ATOM 826 O O . PRO A 1 102 ? -22.499 1.060 7.502 1.00 43.78 102 PRO A O 1
#

Secondary structure (DSSP, 8-state):
-----------S-PEEETTEEEEEHHHHHHHHT-EEEE-TTSSEEEEEETTEEEEEE-SS--EE-SSTT-EEEEHHHHHHHTTEEEEEETTTTEEEEEEPP-

pLDDT: mean 75.64, std 17.9, range [31.67, 96.56]

Radius of gyration: 13.5 Å; chains: 1; bounding box: 39×27×36 Å